Protein AF-A0A1C5NW18-F1 (afdb_monomer)

Solvent-accessible surface area (backbone atoms only — not comparable to full-atom values): 8536 Å² total; per-residue (Å²): 98,48,36,38,24,69,46,70,83,86,46,56,81,76,20,39,48,72,57,39,60,64,49,30,71,74,71,61,50,46,78,71,57,46,76,68,44,51,50,47,34,39,75,59,61,52,27,44,84,74,37,51,91,77,23,33,28,37,37,90,92,45,75,49,48,66,83,72,54,52,63,29,48,37,40,44,44,44,51,54,50,45,70,78,38,39,88,82,46,74,58,56,44,31,38,49,46,62,81,37,52,55,70,32,48,40,52,43,50,52,47,34,53,74,67,66,53,89,49,36,38,23,35,71,68,73,81,65,48,56,74,39,79,73,48,57,35,31,40,69,88,75,44,78,44,50,46,54,78,71,70,125

Secondary structure (DSSP, 8-state):
-EEEES-GGGS-TTTEE--HHHHHHHH--GGG--HHHHHHHHHHH-PEEEETTTTEEEETTEEEEGGGS-HHHHHHHHHHHHHHTTTT-TT--EEE-TT--HHHHHHHHHHHHHHT---EEE----TTGGGSPP--EEETTTEEESSGGG--

Mean predicted aligned error: 3.14 Å

Structure (mmCIF, N/CA/C/O backbone):
data_AF-A0A1C5NW18-F1
#
_entry.id   AF-A0A1C5NW18-F1
#
loop_
_atom_site.group_PDB
_atom_site.id
_atom_site.type_symbol
_atom_site.label_atom_id
_atom_site.label_alt_id
_atom_site.label_comp_id
_atom_site.label_asym_id
_atom_site.label_entity_id
_atom_site.label_seq_id
_atom_site.pdbx_PDB_ins_code
_atom_site.Cartn_x
_atom_site.Cartn_y
_atom_site.Cartn_z
_atom_site.occupancy
_atom_site.B_iso_or_equiv
_atom_site.auth_seq_id
_atom_site.auth_comp_id
_atom_site.auth_asym_id
_atom_site.auth_atom_id
_atom_site.pdbx_PDB_model_num
ATOM 1 N N . MET A 1 1 ? 3.137 -4.332 14.829 1.00 91.25 1 MET A N 1
ATOM 2 C CA . MET A 1 1 ? 1.701 -4.442 15.159 1.00 91.25 1 MET A CA 1
ATOM 3 C C . MET A 1 1 ? 0.943 -3.585 14.175 1.00 91.25 1 MET A C 1
ATOM 5 O O . MET A 1 1 ? 1.163 -2.379 14.134 1.00 91.25 1 MET A O 1
ATOM 9 N N . VAL A 1 2 ? 0.064 -4.206 13.403 1.00 95.62 2 VAL A N 1
ATOM 10 C CA . VAL A 1 2 ? -0.751 -3.533 12.392 1.00 95.62 2 VAL A CA 1
ATOM 11 C C . VAL A 1 2 ? -2.017 -2.982 13.053 1.00 95.62 2 VAL A C 1
ATOM 13 O O . VAL A 1 2 ? -2.683 -3.691 13.805 1.00 95.62 2 VAL A O 1
ATOM 16 N N . ARG A 1 3 ? -2.361 -1.716 12.796 1.00 97.19 3 ARG A N 1
ATOM 17 C CA . ARG A 1 3 ? -3.603 -1.098 13.291 1.00 97.19 3 ARG A CA 1
ATOM 18 C C . ARG A 1 3 ? -4.645 -1.128 12.183 1.00 97.19 3 ARG A C 1
ATOM 20 O O . ARG A 1 3 ? -4.449 -0.475 11.160 1.00 97.19 3 ARG A O 1
ATOM 27 N N . LEU A 1 4 ? -5.722 -1.880 12.384 1.00 96.12 4 LEU A N 1
ATOM 28 C CA . LEU A 1 4 ? -6.811 -2.005 11.419 1.00 96.12 4 LEU A CA 1
ATOM 29 C C . LEU A 1 4 ? -8.043 -1.256 11.901 1.00 96.12 4 LEU A C 1
ATOM 31 O O . LEU A 1 4 ? -8.383 -1.276 13.083 1.00 96.12 4 LEU A O 1
ATOM 35 N N . TYR A 1 5 ? -8.725 -0.621 10.962 1.00 96.56 5 TYR A N 1
ATOM 36 C CA . TYR A 1 5 ? -9.937 0.135 11.210 1.00 96.56 5 TYR A CA 1
ATOM 37 C C . TYR A 1 5 ? -11.015 -0.315 10.244 1.00 96.56 5 TYR A C 1
ATOM 39 O O . TYR A 1 5 ? -10.861 -0.224 9.033 1.00 96.56 5 TYR A O 1
ATOM 47 N N . THR A 1 6 ? -12.135 -0.746 10.800 1.00 94.81 6 THR A N 1
ATOM 48 C CA . THR A 1 6 ? -13.277 -1.281 10.037 1.00 94.81 6 THR A CA 1
ATOM 49 C C . THR A 1 6 ? -14.072 -0.210 9.277 1.00 94.81 6 THR A C 1
ATOM 51 O O . THR A 1 6 ? -15.019 -0.515 8.560 1.00 94.81 6 THR A O 1
ATOM 54 N N . SER A 1 7 ? -13.736 1.073 9.459 1.00 95.62 7 SER A N 1
ATOM 55 C CA . SER A 1 7 ? -14.383 2.184 8.762 1.00 95.62 7 SER A CA 1
ATOM 56 C C . SER A 1 7 ? -13.489 3.421 8.698 1.00 95.62 7 SER A C 1
ATOM 58 O O . SER A 1 7 ? -12.759 3.726 9.642 1.00 95.62 7 SER A O 1
ATOM 60 N N . GLY A 1 8 ? -13.619 4.217 7.636 1.00 95.12 8 GLY A N 1
ATOM 61 C CA . GLY A 1 8 ? -12.988 5.536 7.543 1.00 95.12 8 GLY A CA 1
ATOM 62 C C . GLY A 1 8 ? -13.460 6.527 8.616 1.00 95.12 8 GLY A C 1
ATOM 63 O O . GLY A 1 8 ? -12.750 7.477 8.929 1.00 95.12 8 GLY A O 1
ATOM 64 N N . LYS A 1 9 ? -14.616 6.279 9.253 1.00 95.75 9 LYS A N 1
ATOM 65 C CA . LYS A 1 9 ? -15.233 7.156 10.272 1.00 95.75 9 LYS A CA 1
ATOM 66 C C . LYS A 1 9 ? -14.394 7.372 11.535 1.00 95.75 9 LYS A C 1
ATOM 68 O O . LYS A 1 9 ? -14.699 8.275 12.311 1.00 95.75 9 LYS A O 1
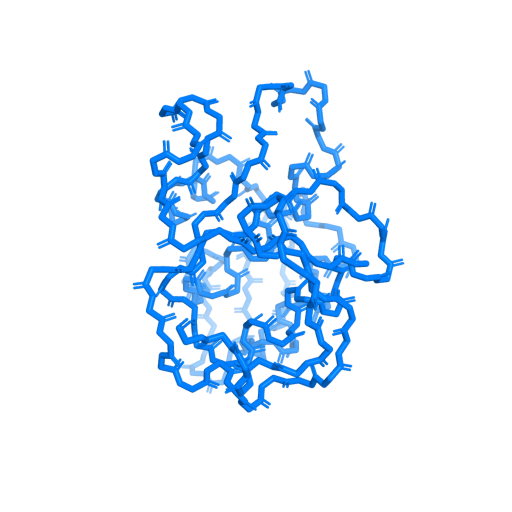ATOM 73 N N . TYR A 1 10 ? -13.371 6.550 11.760 1.00 97.12 10 TYR A N 1
ATOM 74 C CA . TYR A 1 10 ? -12.420 6.736 12.859 1.00 97.12 10 TYR A CA 1
ATOM 75 C C . TYR A 1 10 ? -11.466 7.920 12.631 1.00 97.12 10 TYR A C 1
ATOM 77 O O . TYR A 1 10 ? -10.798 8.353 13.570 1.00 97.12 10 TYR A O 1
ATOM 85 N N . PHE A 1 11 ? -11.430 8.466 11.414 1.00 97.50 11 PHE A N 1
ATOM 86 C CA . PHE A 1 11 ? -10.549 9.552 11.006 1.00 97.50 11 PHE A CA 1
ATOM 87 C C . PHE A 1 11 ? -11.356 10.719 10.444 1.00 97.50 11 PHE A C 1
ATOM 89 O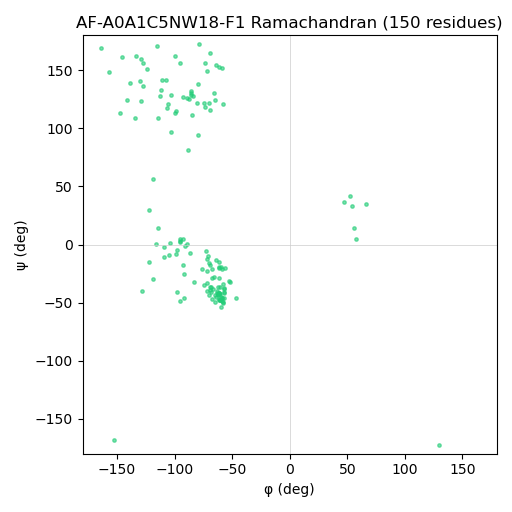 O . PHE A 1 11 ? -12.431 10.542 9.871 1.00 97.50 11 PHE A O 1
ATOM 96 N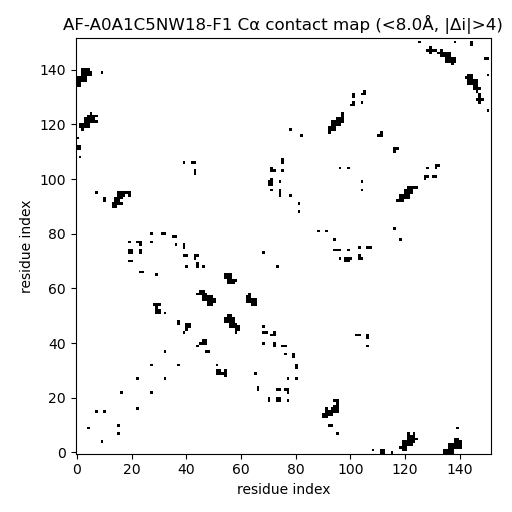 N . LYS A 1 12 ? -10.831 11.937 10.591 1.00 97.12 12 LYS A N 1
ATOM 97 C CA . LYS A 1 12 ? -11.328 13.083 9.818 1.00 97.12 12 LYS A CA 1
ATOM 98 C C . LYS A 1 12 ? -10.860 12.966 8.371 1.00 97.12 12 LYS A C 1
ATOM 100 O O . LYS A 1 12 ? -9.794 12.414 8.122 1.00 97.12 12 LYS A O 1
ATOM 105 N N . ASP A 1 13 ? -11.572 13.592 7.4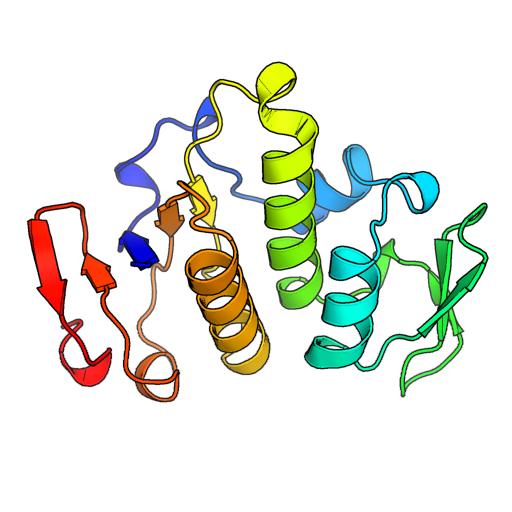39 1.00 92.19 13 ASP A N 1
ATOM 106 C CA . ASP A 1 13 ? -11.242 13.561 6.003 1.00 92.19 13 ASP A CA 1
ATOM 107 C C . ASP A 1 13 ? -9.790 13.970 5.688 1.00 92.19 13 ASP A C 1
ATOM 109 O O . ASP A 1 13 ? -9.191 13.471 4.744 1.00 92.19 13 ASP A O 1
ATOM 113 N N . ASN A 1 14 ? -9.193 14.864 6.483 1.00 93.75 14 ASN A N 1
ATOM 114 C CA . ASN A 1 14 ? -7.805 15.315 6.316 1.00 93.75 14 ASN A CA 1
ATOM 115 C C . ASN A 1 14 ? -6.759 14.464 7.067 1.00 93.75 14 ASN A C 1
ATOM 117 O O . ASN A 1 14 ? -5.569 14.792 7.052 1.00 93.75 14 ASN A O 1
ATOM 121 N N . GLU A 1 15 ? -7.203 13.422 7.767 1.00 97.38 15 GLU A N 1
ATOM 122 C CA . GLU A 1 15 ? -6.372 12.465 8.500 1.00 97.38 15 GLU A CA 1
ATOM 123 C C . GLU A 1 15 ? -6.255 11.120 7.768 1.00 97.38 15 GLU A C 1
ATOM 125 O O . GLU A 1 15 ? -5.429 10.293 8.154 1.00 97.38 15 GLU A O 1
ATOM 130 N N . ILE A 1 16 ? -7.032 10.903 6.704 1.00 98.06 16 ILE A N 1
ATOM 131 C CA . ILE A 1 16 ? -7.057 9.657 5.938 1.00 98.06 16 ILE A CA 1
ATOM 132 C C . ILE A 1 16 ? -6.853 9.908 4.443 1.00 98.06 16 ILE A C 1
ATOM 134 O O . ILE A 1 16 ? -7.459 10.800 3.855 1.00 98.06 16 ILE A O 1
ATOM 138 N N . ILE A 1 17 ? -6.020 9.085 3.807 1.00 98.12 17 ILE A N 1
ATOM 139 C CA . IL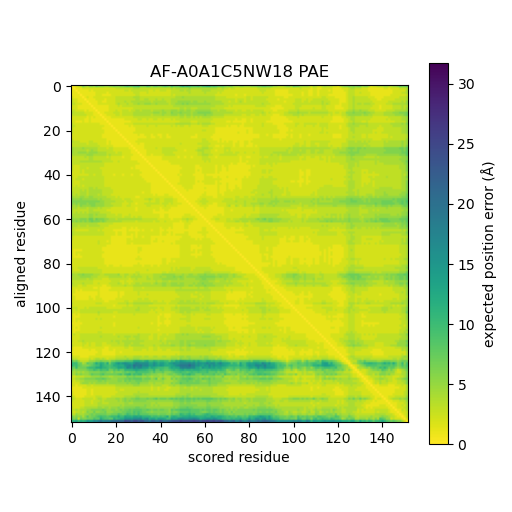E A 1 17 ? -5.965 9.004 2.345 1.00 98.12 17 ILE A CA 1
ATOM 140 C C . ILE A 1 17 ? -7.048 8.034 1.869 1.00 98.12 17 ILE A C 1
ATOM 142 O O . ILE A 1 17 ? -6.963 6.839 2.139 1.00 98.12 17 ILE A O 1
ATOM 146 N N . ILE A 1 18 ? -8.079 8.560 1.202 1.00 96.06 18 ILE A N 1
ATOM 147 C CA . ILE A 1 18 ? -9.231 7.776 0.722 1.00 96.06 18 ILE A CA 1
ATOM 148 C C . ILE A 1 18 ? -9.008 7.291 -0.714 1.00 96.06 18 ILE A C 1
ATOM 150 O O . ILE A 1 18 ? -9.231 6.123 -1.002 1.00 96.06 18 ILE A O 1
ATOM 154 N N . ASP A 1 19 ? -8.551 8.180 -1.597 1.00 96.88 19 ASP A N 1
ATOM 155 C CA . ASP A 1 19 ? -8.298 7.886 -3.011 1.00 96.88 19 ASP A CA 1
ATOM 156 C C . ASP A 1 19 ? -6.789 7.728 -3.243 1.00 96.88 19 ASP A C 1
ATOM 158 O O . ASP A 1 19 ? -6.044 8.709 -3.370 1.00 96.88 19 ASP A O 1
ATOM 162 N N . ASN A 1 20 ? -6.330 6.474 -3.245 1.00 97.94 20 ASN A N 1
ATOM 163 C CA . ASN A 1 20 ? -4.911 6.148 -3.374 1.00 97.94 20 ASN A CA 1
ATOM 164 C C . ASN A 1 20 ? -4.350 6.464 -4.751 1.00 97.94 20 ASN A C 1
ATOM 166 O O . ASN A 1 20 ? -3.205 6.911 -4.843 1.00 97.94 20 ASN A O 1
ATOM 170 N N . ASP A 1 21 ? -5.139 6.252 -5.800 1.00 98.06 21 ASP A N 1
ATOM 171 C CA . ASP A 1 21 ? -4.712 6.499 -7.170 1.00 98.06 21 ASP A CA 1
ATOM 172 C C . ASP A 1 21 ? -4.518 7.996 -7.399 1.00 98.06 21 ASP A C 1
ATOM 174 O O . ASP A 1 21 ? -3.474 8.423 -7.900 1.00 98.06 21 ASP A O 1
ATOM 178 N N . SER A 1 22 ? -5.483 8.811 -6.969 1.00 98.12 22 SER A N 1
ATOM 179 C CA . SER A 1 22 ? -5.380 10.265 -7.043 1.00 98.12 22 SER A CA 1
ATOM 180 C C . SER A 1 22 ? -4.240 10.795 -6.178 1.00 98.12 22 SER A C 1
ATOM 182 O O . SER A 1 22 ? -3.448 11.618 -6.647 1.00 98.12 22 SER A O 1
ATOM 184 N N . PHE A 1 23 ? -4.088 10.314 -4.939 1.00 98.00 23 PHE A N 1
ATOM 185 C CA . PHE A 1 23 ? -2.972 10.740 -4.094 1.00 98.00 23 PHE A CA 1
ATOM 186 C C . PHE A 1 23 ? -1.623 10.388 -4.733 1.00 98.00 23 PHE A C 1
ATOM 188 O O . PHE A 1 23 ? -0.762 11.264 -4.841 1.00 98.00 23 PHE A O 1
ATOM 195 N N . PHE A 1 24 ? -1.457 9.151 -5.208 1.00 98.50 24 PHE A N 1
ATOM 196 C CA . PHE A 1 24 ? -0.219 8.687 -5.828 1.00 98.50 24 PHE A CA 1
ATOM 197 C C . PHE A 1 24 ? 0.130 9.529 -7.056 1.00 98.50 24 PHE A C 1
ATOM 199 O O . PHE A 1 24 ? 1.204 10.125 -7.115 1.00 98.50 24 PHE A O 1
ATOM 206 N N . ASN A 1 25 ? -0.807 9.652 -7.999 1.00 98.00 25 ASN A N 1
ATOM 207 C CA . ASN A 1 25 ? -0.580 10.342 -9.268 1.00 98.00 25 ASN A CA 1
ATOM 208 C C . ASN A 1 25 ? -0.231 11.829 -9.093 1.00 98.00 25 ASN A C 1
ATOM 210 O O . ASN A 1 25 ? 0.481 12.389 -9.926 1.00 98.00 25 ASN A O 1
ATOM 214 N N . ASN A 1 26 ? -0.712 12.466 -8.021 1.00 97.50 26 ASN A N 1
ATOM 215 C CA . ASN A 1 26 ? -0.471 13.884 -7.757 1.00 97.50 26 ASN A CA 1
ATOM 216 C C . ASN A 1 26 ? 0.763 14.162 -6.882 1.00 97.50 26 ASN A C 1
ATOM 218 O O . ASN A 1 26 ? 1.317 15.258 -6.962 1.00 97.50 26 ASN A O 1
ATOM 222 N N . ASN A 1 27 ? 1.186 13.216 -6.036 1.00 96.81 27 ASN A N 1
ATOM 223 C CA . ASN A 1 27 ? 2.209 13.470 -5.011 1.00 96.81 27 ASN A CA 1
ATOM 224 C C . ASN A 1 27 ? 3.471 12.616 -5.172 1.00 96.81 27 ASN A C 1
ATOM 226 O O . ASN A 1 27 ? 4.557 13.060 -4.797 1.00 96.81 27 ASN A O 1
ATOM 230 N N . VAL A 1 28 ? 3.357 11.409 -5.731 1.00 96.62 28 VAL A N 1
ATOM 231 C CA . VAL A 1 28 ? 4.469 10.462 -5.825 1.00 96.62 28 VAL A CA 1
ATOM 232 C C . VAL A 1 28 ? 5.082 10.523 -7.218 1.00 96.62 28 VAL A C 1
ATOM 234 O O . VAL A 1 28 ? 4.482 10.148 -8.223 1.00 96.62 28 VAL A O 1
ATOM 237 N N . SER A 1 29 ? 6.325 10.994 -7.283 1.00 95.44 29 SER A N 1
ATOM 238 C CA . SER A 1 29 ? 7.102 11.015 -8.522 1.00 95.44 29 SER A CA 1
ATOM 239 C C . SER A 1 29 ? 8.001 9.784 -8.630 1.00 95.44 29 SER A C 1
ATOM 241 O O . SER A 1 29 ? 8.446 9.227 -7.628 1.00 95.44 29 SER A O 1
ATOM 243 N N . ALA A 1 30 ? 8.381 9.406 -9.848 1.00 95.31 30 ALA A N 1
ATOM 244 C CA . ALA A 1 30 ? 9.355 8.332 -10.042 1.00 95.31 30 ALA A CA 1
ATOM 245 C C . ALA A 1 30 ? 10.699 8.618 -9.341 1.00 95.31 30 ALA A C 1
ATOM 247 O O . ALA A 1 30 ? 11.320 7.721 -8.775 1.00 95.31 30 ALA A O 1
ATOM 248 N N . LYS A 1 31 ? 11.108 9.891 -9.289 1.00 95.44 31 LYS A N 1
ATOM 249 C CA . LYS A 1 31 ? 12.335 10.339 -8.612 1.00 95.44 31 LYS A CA 1
ATOM 250 C C . LYS A 1 31 ? 12.295 10.185 -7.092 1.00 95.44 31 LYS A C 1
ATOM 252 O O . LYS A 1 31 ? 13.354 10.159 -6.479 1.00 95.44 31 LYS A O 1
ATOM 257 N N . SER A 1 32 ? 11.106 10.103 -6.496 1.00 94.19 32 SER A N 1
ATOM 258 C CA . SER A 1 32 ? 10.936 9.863 -5.059 1.00 94.19 32 SER A CA 1
ATOM 259 C C . SER A 1 32 ? 10.827 8.380 -4.701 1.00 94.19 32 SER A C 1
ATOM 261 O O . SER A 1 32 ? 10.713 8.070 -3.524 1.00 94.19 32 SER A O 1
ATOM 263 N N . LEU A 1 33 ? 10.860 7.460 -5.674 1.00 96.50 33 LEU A N 1
ATOM 264 C CA . LEU A 1 33 ? 10.831 6.024 -5.385 1.00 96.50 33 LEU A CA 1
ATOM 265 C C . LEU A 1 33 ? 12.141 5.586 -4.715 1.00 96.50 33 LEU A C 1
ATOM 267 O O . LEU A 1 33 ? 13.213 5.642 -5.321 1.00 96.50 33 LEU A O 1
ATOM 271 N N . SER A 1 34 ? 12.037 5.139 -3.467 1.00 96.12 34 SER A N 1
ATOM 272 C CA . SER A 1 34 ? 13.132 4.538 -2.704 1.00 96.12 34 SER A CA 1
ATOM 273 C C . SER A 1 34 ? 13.375 3.072 -3.091 1.00 96.12 34 SER A C 1
ATOM 275 O O . SER A 1 34 ? 12.590 2.465 -3.821 1.00 96.12 34 SER A O 1
ATOM 277 N N . GLU A 1 35 ? 14.444 2.459 -2.576 1.00 95.81 35 GLU A N 1
ATOM 278 C CA . GLU A 1 35 ? 14.715 1.024 -2.786 1.00 95.81 35 GLU A CA 1
ATOM 279 C C . GLU A 1 35 ? 13.548 0.141 -2.311 1.00 95.81 35 GLU A C 1
ATOM 281 O O . GLU A 1 35 ? 13.175 -0.815 -2.990 1.00 95.81 35 GLU A O 1
ATOM 286 N N . ASN A 1 36 ? 12.910 0.509 -1.193 1.00 95.31 36 ASN A N 1
ATOM 287 C CA . ASN A 1 36 ? 11.707 -0.165 -0.701 1.00 95.31 36 ASN A CA 1
ATOM 288 C C . ASN A 1 36 ? 10.539 -0.030 -1.682 1.00 95.31 36 ASN A C 1
ATOM 290 O O . ASN A 1 36 ? 9.816 -0.996 -1.908 1.00 95.31 36 ASN A O 1
ATOM 294 N N . SER A 1 37 ? 10.384 1.149 -2.291 1.00 97.50 37 SER A N 1
ATOM 295 C CA . SER A 1 37 ? 9.347 1.395 -3.297 1.00 97.50 37 SER A CA 1
ATOM 296 C C . SER A 1 37 ? 9.527 0.476 -4.506 1.00 97.50 37 SER A C 1
ATOM 298 O O . SER A 1 37 ? 8.585 -0.180 -4.939 1.00 97.50 37 SER A O 1
ATOM 300 N N . ILE A 1 38 ? 10.759 0.375 -5.015 1.00 97.69 38 ILE A N 1
ATOM 301 C CA . ILE A 1 38 ? 11.090 -0.480 -6.163 1.00 97.69 38 ILE A CA 1
ATOM 302 C C . ILE A 1 38 ? 10.840 -1.955 -5.833 1.00 97.69 38 ILE A C 1
ATOM 304 O O . ILE A 1 38 ? 10.282 -2.682 -6.650 1.00 97.69 38 ILE A O 1
ATOM 308 N N . LYS A 1 39 ? 11.203 -2.391 -4.624 1.00 97.00 39 LYS A N 1
ATOM 309 C CA . LYS A 1 39 ? 10.965 -3.764 -4.177 1.00 97.00 39 LYS A CA 1
ATOM 310 C C . LYS A 1 39 ? 9.473 -4.107 -4.113 1.00 97.00 39 LYS A C 1
ATOM 312 O O . LYS A 1 39 ? 9.077 -5.166 -4.582 1.00 97.00 39 LYS A O 1
ATOM 317 N N . VAL A 1 40 ? 8.645 -3.201 -3.592 1.00 97.50 40 VAL A N 1
ATOM 318 C CA . VAL A 1 40 ? 7.185 -3.386 -3.550 1.00 97.50 40 VAL A CA 1
ATOM 319 C C . VAL A 1 40 ? 6.595 -3.502 -4.954 1.00 97.50 40 VAL A C 1
ATOM 321 O O . VAL A 1 40 ? 5.759 -4.371 -5.189 1.00 97.50 40 VAL A O 1
ATOM 324 N N . MET A 1 41 ? 7.053 -2.676 -5.899 1.00 98.19 41 MET A N 1
ATOM 325 C CA . MET A 1 41 ? 6.618 -2.765 -7.298 1.00 98.19 41 MET A CA 1
ATOM 326 C C . MET A 1 41 ? 6.893 -4.155 -7.897 1.00 98.19 41 MET A C 1
ATOM 328 O O . MET A 1 41 ? 6.043 -4.707 -8.595 1.00 98.19 41 MET A O 1
ATOM 332 N N . GLU A 1 42 ? 8.052 -4.743 -7.595 1.00 97.62 42 GLU A N 1
ATOM 333 C CA . GLU A 1 42 ? 8.423 -6.087 -8.051 1.00 97.62 42 GLU A CA 1
ATOM 334 C C . GLU A 1 42 ? 7.619 -7.197 -7.343 1.00 97.62 42 GLU A C 1
ATOM 336 O O . GLU A 1 42 ? 7.191 -8.161 -7.980 1.00 97.62 42 GLU A O 1
ATOM 341 N N . GLU A 1 43 ? 7.380 -7.068 -6.036 1.00 96.94 43 GLU A N 1
ATOM 342 C CA . GLU A 1 43 ? 6.684 -8.083 -5.232 1.00 96.94 43 GLU A CA 1
ATOM 343 C C . GLU A 1 43 ? 5.168 -8.121 -5.483 1.00 96.94 43 GLU A C 1
ATOM 345 O O . GLU A 1 43 ? 4.576 -9.200 -5.443 1.00 96.94 43 GLU A O 1
ATOM 350 N N . VAL A 1 44 ? 4.538 -6.971 -5.745 1.00 97.12 44 VAL A N 1
ATOM 351 C CA . VAL A 1 44 ? 3.073 -6.862 -5.877 1.00 97.12 44 VAL A CA 1
ATOM 352 C C . VAL A 1 44 ? 2.619 -6.948 -7.330 1.00 97.12 44 VAL A C 1
ATOM 354 O O . VAL A 1 44 ? 1.722 -7.731 -7.637 1.00 97.12 44 VAL A O 1
ATOM 357 N N . ASP A 1 45 ? 3.258 -6.179 -8.214 1.00 97.88 45 ASP A N 1
ATOM 358 C CA . ASP A 1 45 ? 2.849 -6.039 -9.617 1.00 97.88 45 ASP A CA 1
ATOM 359 C C . ASP A 1 45 ? 3.821 -6.717 -10.595 1.00 97.88 45 ASP A C 1
ATOM 361 O O . ASP A 1 45 ? 3.603 -6.687 -11.809 1.00 97.88 45 ASP A O 1
ATOM 365 N N . HIS A 1 46 ? 4.915 -7.310 -10.097 1.00 98.00 46 HIS A N 1
ATOM 366 C CA . HIS A 1 46 ? 6.017 -7.811 -10.928 1.00 98.00 46 HIS A CA 1
ATOM 367 C C . HIS A 1 46 ? 6.566 -6.737 -11.875 1.00 98.00 46 HIS A C 1
ATOM 369 O O . HIS A 1 46 ? 6.987 -7.020 -13.000 1.00 98.00 46 HIS A O 1
ATOM 375 N N . ALA A 1 47 ? 6.537 -5.486 -11.411 1.00 98.31 47 ALA A N 1
ATOM 376 C CA . ALA A 1 47 ? 6.954 -4.327 -12.168 1.00 98.31 47 ALA A CA 1
ATOM 377 C C . ALA A 1 47 ? 8.427 -3.998 -11.904 1.00 98.31 47 ALA A C 1
ATOM 379 O O . ALA A 1 47 ? 8.848 -3.793 -10.766 1.00 98.31 47 ALA A O 1
ATOM 380 N N . LYS A 1 48 ? 9.212 -3.877 -12.974 1.00 98.31 48 LYS A N 1
ATOM 381 C CA . LYS A 1 48 ? 10.619 -3.478 -12.931 1.00 98.31 48 LYS A CA 1
ATOM 382 C C . LYS A 1 48 ? 10.780 -2.028 -13.368 1.00 98.31 48 LYS A C 1
ATOM 384 O O . LYS A 1 48 ? 10.351 -1.653 -14.458 1.00 98.31 48 LYS A O 1
ATOM 389 N N . LEU A 1 49 ? 11.464 -1.220 -12.561 1.00 98.06 49 LEU A N 1
ATOM 390 C CA . LEU A 1 49 ? 11.820 0.147 -12.939 1.00 98.06 49 LEU A CA 1
ATOM 391 C C . LEU A 1 49 ? 12.888 0.142 -14.044 1.00 98.06 49 LEU A C 1
ATOM 393 O O . LEU A 1 49 ? 13.978 -0.400 -13.862 1.00 98.06 49 LEU A O 1
ATOM 397 N N . LEU A 1 50 ? 12.574 0.755 -15.187 1.00 97.88 50 LEU A N 1
ATOM 398 C CA . LEU A 1 50 ? 13.488 0.888 -16.325 1.00 97.88 50 LEU A CA 1
ATOM 399 C C . LEU A 1 50 ? 14.180 2.252 -16.350 1.00 97.88 50 LEU A C 1
ATOM 401 O O . LEU A 1 50 ? 15.367 2.332 -16.653 1.00 97.88 50 LEU A O 1
ATOM 405 N N . ASP A 1 51 ? 13.439 3.322 -16.053 1.00 97.19 51 ASP A N 1
ATOM 406 C CA . ASP A 1 51 ? 13.980 4.681 -16.000 1.00 97.19 51 ASP A CA 1
ATOM 407 C C . ASP A 1 51 ? 13.255 5.516 -14.940 1.00 97.19 51 ASP A C 1
ATOM 409 O O . ASP A 1 51 ? 12.075 5.856 -15.073 1.00 97.19 51 ASP A O 1
ATOM 413 N N . GLN A 1 52 ? 13.992 5.878 -13.892 1.00 96.00 52 GLN A N 1
ATOM 414 C CA . GLN A 1 52 ? 13.487 6.655 -12.766 1.00 96.00 52 GLN A CA 1
ATOM 415 C C . GLN A 1 52 ? 13.223 8.130 -13.104 1.00 96.00 52 GLN A C 1
ATOM 417 O O . GLN A 1 52 ? 12.428 8.787 -12.435 1.00 96.00 52 GLN A O 1
ATOM 422 N N . ASN A 1 53 ? 13.855 8.680 -14.143 1.00 94.69 53 ASN A N 1
ATOM 423 C CA . ASN A 1 53 ? 13.671 10.088 -14.496 1.00 94.69 53 ASN A CA 1
ATOM 424 C C . ASN A 1 53 ? 12.299 10.353 -15.106 1.00 94.69 53 ASN A C 1
ATOM 426 O O . ASN A 1 53 ? 11.750 11.438 -14.916 1.00 94.69 53 ASN A O 1
ATOM 430 N N . ILE A 1 54 ? 11.777 9.367 -15.836 1.00 94.31 54 ILE A N 1
ATOM 431 C CA . ILE A 1 54 ? 10.509 9.452 -16.568 1.00 94.31 54 ILE A CA 1
ATOM 432 C C . ILE A 1 54 ? 9.450 8.474 -16.044 1.00 94.31 54 ILE A C 1
ATOM 434 O O . ILE A 1 54 ? 8.349 8.438 -16.579 1.00 94.31 54 ILE A O 1
ATOM 438 N N . GLY A 1 55 ? 9.767 7.680 -15.016 1.00 96.62 55 GLY A N 1
ATOM 439 C CA . GLY A 1 55 ? 8.833 6.726 -14.414 1.00 96.62 55 GLY A CA 1
ATOM 440 C C . GLY A 1 55 ? 8.443 5.581 -15.336 1.00 96.62 55 GLY A C 1
ATOM 441 O O . GLY A 1 55 ? 7.302 5.135 -15.294 1.00 96.62 55 GLY A O 1
ATOM 442 N N . LYS A 1 56 ? 9.370 5.124 -16.181 1.00 98.38 56 LYS A N 1
ATOM 443 C CA . LYS A 1 56 ? 9.121 4.028 -17.117 1.00 98.38 56 LYS A CA 1
ATOM 444 C C . LYS A 1 56 ? 9.372 2.688 -16.438 1.00 98.38 56 LYS A C 1
ATOM 446 O O . LYS A 1 56 ? 10.437 2.493 -15.848 1.00 98.38 56 LYS A O 1
ATOM 451 N N . ILE A 1 57 ? 8.419 1.773 -16.566 1.00 98.56 57 ILE A N 1
ATOM 452 C CA . ILE A 1 57 ? 8.452 0.438 -15.964 1.00 98.56 57 ILE A CA 1
ATOM 453 C C . ILE A 1 57 ? 8.160 -0.647 -17.002 1.00 98.56 57 ILE A C 1
ATOM 455 O O . ILE A 1 57 ? 7.576 -0.387 -18.054 1.00 98.56 57 ILE A O 1
ATOM 459 N N . GLU A 1 58 ? 8.565 -1.870 -16.694 1.00 98.62 58 GLU A N 1
ATOM 460 C CA . GLU A 1 58 ? 8.171 -3.092 -17.393 1.00 98.62 58 GLU A CA 1
ATOM 461 C C . GLU A 1 58 ? 7.319 -3.939 -16.454 1.00 98.62 58 GLU A C 1
ATOM 463 O O . GLU A 1 58 ? 7.737 -4.206 -15.334 1.00 98.62 58 GLU A O 1
ATOM 468 N N . THR A 1 59 ? 6.138 -4.346 -16.906 1.00 97.94 59 THR A N 1
ATOM 469 C CA . THR A 1 59 ? 5.218 -5.243 -16.189 1.00 97.94 59 THR A CA 1
ATOM 470 C C . THR A 1 59 ? 5.072 -6.552 -16.974 1.00 97.94 59 THR A C 1
ATOM 472 O O . THR A 1 59 ? 5.458 -6.595 -18.149 1.00 97.94 59 THR A O 1
ATOM 475 N N . PRO A 1 60 ? 4.433 -7.600 -16.418 1.00 97.69 60 PRO A N 1
ATOM 476 C CA . PRO A 1 60 ? 4.120 -8.817 -17.174 1.00 97.69 60 PRO A CA 1
ATOM 477 C C . PRO A 1 60 ? 3.290 -8.581 -18.447 1.00 97.69 60 PRO A C 1
ATOM 479 O O . PRO A 1 60 ? 3.292 -9.421 -19.345 1.00 97.69 60 PRO A O 1
ATOM 482 N N . TYR A 1 61 ? 2.591 -7.445 -18.537 1.00 96.19 61 TYR A N 1
ATOM 483 C CA . TYR A 1 61 ? 1.728 -7.084 -19.665 1.00 96.19 61 TYR A CA 1
ATOM 484 C C . TYR A 1 61 ? 2.403 -6.152 -20.682 1.00 96.19 61 TYR A C 1
ATOM 486 O O . TYR A 1 61 ? 1.823 -5.863 -21.728 1.00 96.19 61 TYR A O 1
ATOM 494 N N . GLY A 1 62 ? 3.626 -5.690 -20.401 1.00 97.69 62 GLY A N 1
ATOM 495 C CA . GLY A 1 62 ? 4.395 -4.810 -21.275 1.00 97.69 62 GLY A CA 1
ATOM 496 C C . GLY A 1 62 ? 4.954 -3.572 -20.575 1.00 97.69 62 GLY A C 1
ATOM 497 O O . GLY A 1 62 ? 4.902 -3.422 -19.352 1.00 97.69 62 GLY A O 1
ATOM 498 N N . ILE A 1 63 ? 5.527 -2.684 -21.386 1.00 98.38 63 ILE A N 1
A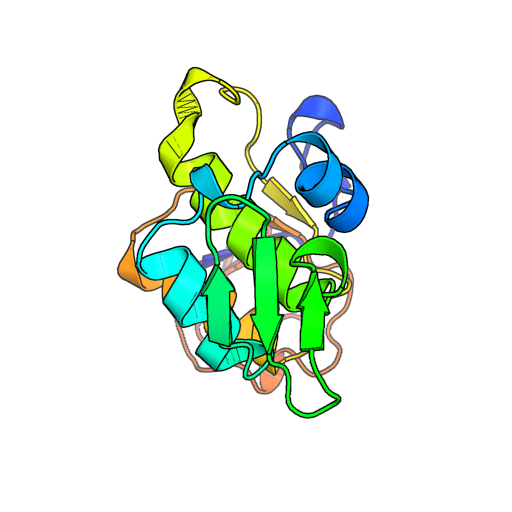TOM 499 C CA . ILE A 1 63 ? 6.197 -1.459 -20.942 1.00 98.38 63 ILE A CA 1
ATOM 500 C C . ILE A 1 63 ? 5.178 -0.329 -20.781 1.00 98.38 63 ILE A C 1
ATOM 502 O O . ILE A 1 63 ? 4.458 -0.020 -21.729 1.00 98.38 63 ILE A O 1
ATOM 506 N N . THR A 1 64 ? 5.184 0.331 -19.623 1.00 98.25 64 THR A N 1
ATOM 507 C CA . THR A 1 64 ? 4.230 1.400 -19.285 1.00 98.25 64 THR A CA 1
ATOM 508 C C . THR A 1 64 ? 4.815 2.401 -18.271 1.00 98.25 64 THR A C 1
ATOM 510 O O . THR A 1 64 ? 6.036 2.421 -18.071 1.00 98.25 64 THR A O 1
ATOM 513 N N . GLY A 1 65 ? 3.995 3.282 -17.684 1.00 98.19 65 GLY A N 1
ATOM 514 C CA . GLY A 1 65 ? 4.405 4.231 -16.642 1.00 98.19 65 GLY A CA 1
ATOM 515 C C . GLY A 1 65 ? 4.055 3.774 -15.221 1.00 98.19 65 GLY A C 1
ATOM 516 O O . GLY A 1 65 ? 3.180 2.938 -15.022 1.00 98.19 65 GLY A O 1
ATOM 517 N N . ILE A 1 66 ? 4.690 4.363 -14.201 1.00 98.25 66 ILE A N 1
ATOM 518 C CA . ILE A 1 66 ? 4.344 4.090 -12.788 1.00 98.25 66 ILE A CA 1
ATOM 519 C C . ILE A 1 66 ? 2.885 4.443 -12.441 1.00 98.25 66 ILE A C 1
ATOM 521 O O . ILE A 1 66 ? 2.356 3.947 -11.452 1.00 98.25 66 ILE A O 1
ATOM 525 N N . GLN A 1 67 ? 2.220 5.283 -13.243 1.00 97.81 67 GLN A N 1
ATOM 526 C CA . GLN A 1 67 ? 0.798 5.600 -13.072 1.00 97.81 67 GLN A CA 1
ATOM 527 C C . GLN A 1 67 ? -0.120 4.413 -13.398 1.00 97.81 67 GLN A C 1
ATOM 529 O O . GLN A 1 67 ? -1.269 4.409 -12.962 1.00 97.81 67 GLN A O 1
ATOM 534 N N . ASP A 1 68 ? 0.378 3.401 -14.110 1.00 97.75 68 ASP A N 1
ATOM 535 C CA . ASP A 1 68 ? -0.388 2.211 -14.497 1.00 97.75 68 ASP A CA 1
ATOM 536 C C . ASP A 1 68 ? -0.192 1.032 -13.529 1.00 97.75 68 ASP A C 1
ATOM 538 O O . ASP A 1 68 ? -0.706 -0.057 -13.773 1.00 97.75 68 ASP A O 1
ATOM 542 N N . LEU A 1 69 ? 0.539 1.238 -12.425 1.00 98.25 69 LEU A N 1
ATOM 543 C CA . LEU A 1 69 ? 0.585 0.283 -11.314 1.00 98.25 69 LEU A CA 1
ATOM 544 C C . LEU A 1 69 ? -0.822 0.058 -10.741 1.00 98.25 69 LEU A C 1
ATOM 546 O O . LEU A 1 69 ? -1.677 0.953 -10.778 1.00 98.25 69 LEU A O 1
ATOM 550 N N . SER A 1 70 ? -1.050 -1.123 -10.174 1.00 97.81 70 SER A N 1
ATOM 551 C CA . SER A 1 70 ? -2.306 -1.467 -9.516 1.00 97.81 70 SER A CA 1
ATOM 552 C C . SER A 1 70 ? -2.582 -0.541 -8.330 1.00 97.81 70 SER A C 1
ATOM 554 O O . SER A 1 70 ? -1.664 -0.030 -7.678 1.00 97.81 70 SER A O 1
ATOM 556 N N . THR A 1 71 ? -3.861 -0.351 -8.008 1.00 97.44 71 THR A N 1
ATOM 557 C CA . THR A 1 71 ? -4.285 0.427 -6.835 1.00 97.44 71 THR A CA 1
ATOM 558 C C . THR A 1 71 ? -3.691 -0.145 -5.544 1.00 97.44 71 THR A C 1
ATOM 560 O O . THR A 1 71 ? -3.231 0.606 -4.683 1.00 97.44 71 THR A O 1
ATOM 563 N N . GLY A 1 72 ? -3.591 -1.476 -5.436 1.00 97.62 72 GLY A N 1
ATOM 564 C CA . GLY A 1 72 ? -2.926 -2.146 -4.317 1.00 97.62 72 GLY A CA 1
ATOM 565 C C . GLY A 1 72 ? -1.446 -1.775 -4.194 1.00 97.62 72 GLY A C 1
ATOM 566 O O . GLY A 1 72 ? -0.996 -1.376 -3.120 1.00 97.62 72 GLY A O 1
ATOM 567 N N . CYS A 1 73 ? -0.694 -1.818 -5.299 1.00 98.44 73 CYS A N 1
ATOM 568 C CA . CYS A 1 73 ? 0.707 -1.398 -5.306 1.00 98.44 73 CYS A CA 1
ATOM 569 C C . CYS A 1 73 ? 0.848 0.087 -4.935 1.00 98.44 73 CYS A C 1
ATOM 571 O O . CYS A 1 73 ? 1.642 0.434 -4.058 1.00 98.44 73 CYS A O 1
ATOM 573 N N . LYS A 1 74 ? 0.048 0.974 -5.540 1.00 98.62 74 LYS A N 1
ATOM 574 C CA . LYS A 1 74 ? 0.066 2.419 -5.247 1.00 98.62 74 LYS A CA 1
ATOM 575 C C . LYS A 1 74 ? -0.260 2.733 -3.790 1.00 98.62 74 LYS A C 1
ATOM 577 O O . LYS A 1 74 ? 0.361 3.623 -3.218 1.00 98.62 74 LYS A O 1
ATOM 582 N N . THR A 1 75 ? -1.170 1.987 -3.168 1.00 98.50 75 THR A N 1
ATOM 583 C CA . THR A 1 75 ? -1.518 2.149 -1.747 1.00 98.50 75 THR A CA 1
ATOM 584 C C . THR A 1 75 ? -0.294 1.945 -0.852 1.00 98.50 75 THR A C 1
ATOM 586 O O . THR A 1 75 ? 0.001 2.773 0.008 1.00 98.50 75 THR A O 1
ATOM 589 N N . ILE A 1 76 ? 0.496 0.898 -1.102 1.00 98.38 76 ILE A N 1
ATOM 590 C CA . ILE A 1 76 ? 1.726 0.639 -0.339 1.00 98.38 76 ILE A CA 1
ATOM 591 C C . ILE A 1 76 ? 2.784 1.708 -0.632 1.00 98.38 76 ILE A C 1
ATOM 593 O O . ILE A 1 76 ? 3.454 2.188 0.284 1.00 98.38 76 ILE A O 1
ATOM 597 N N . LEU A 1 77 ? 2.919 2.129 -1.894 1.00 98.50 77 LEU A N 1
ATOM 598 C CA . LEU A 1 77 ? 3.838 3.209 -2.262 1.00 98.50 77 LEU A CA 1
ATOM 599 C C . LEU A 1 77 ? 3.467 4.537 -1.586 1.00 98.50 77 LEU A C 1
ATOM 601 O O . LEU A 1 77 ? 4.356 5.264 -1.146 1.00 98.50 77 LEU A O 1
ATOM 605 N N . ASN A 1 78 ? 2.175 4.825 -1.426 1.00 98.38 78 ASN A N 1
ATOM 606 C CA . ASN A 1 78 ? 1.698 5.971 -0.657 1.00 98.38 78 ASN A CA 1
ATOM 607 C C . ASN A 1 78 ? 2.109 5.857 0.816 1.00 98.38 78 ASN A C 1
ATOM 609 O O . ASN A 1 78 ? 2.587 6.840 1.378 1.00 98.38 78 ASN A O 1
ATOM 613 N N . CYS A 1 79 ? 2.008 4.675 1.438 1.00 97.69 79 CYS A N 1
ATOM 614 C CA . CYS A 1 79 ? 2.510 4.461 2.800 1.00 97.69 79 CYS A CA 1
ATOM 615 C C . CYS A 1 79 ? 4.011 4.745 2.915 1.00 97.69 79 CYS A C 1
ATOM 617 O O . CYS A 1 79 ? 4.429 5.486 3.805 1.00 97.69 79 CYS A O 1
ATOM 619 N N . ILE A 1 80 ? 4.819 4.199 2.003 1.00 97.31 80 ILE A N 1
ATOM 620 C CA . ILE A 1 80 ? 6.270 4.433 1.979 1.00 97.31 80 ILE A CA 1
ATOM 621 C C . ILE A 1 80 ? 6.554 5.931 1.860 1.00 97.31 80 ILE A C 1
ATOM 623 O O . ILE A 1 80 ? 7.287 6.497 2.672 1.00 97.31 80 ILE A O 1
ATOM 627 N N . PHE A 1 81 ? 5.905 6.591 0.902 1.00 97.19 81 PHE A N 1
ATOM 628 C CA . PHE A 1 81 ? 6.062 8.017 0.668 1.00 97.19 81 PHE A CA 1
ATOM 629 C C . PHE A 1 81 ? 5.670 8.854 1.893 1.00 97.19 81 PHE A C 1
ATOM 631 O O . PHE A 1 81 ? 6.420 9.747 2.2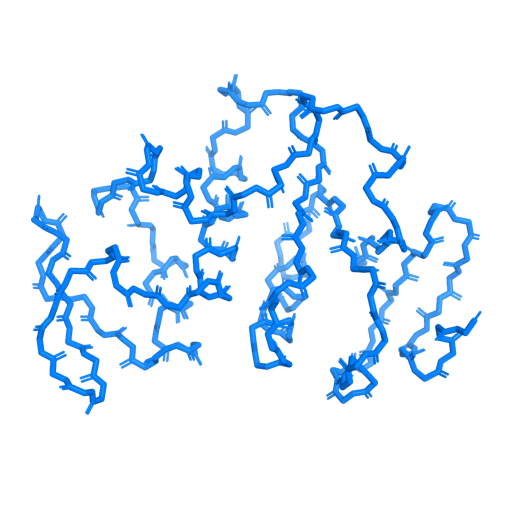87 1.00 97.19 81 PHE A O 1
ATOM 638 N N . LEU A 1 82 ? 4.540 8.553 2.539 1.00 96.12 82 LEU A N 1
ATOM 639 C CA . LEU A 1 82 ? 4.103 9.221 3.767 1.00 96.12 82 LEU A CA 1
ATOM 640 C C . LEU A 1 82 ? 5.107 9.018 4.909 1.00 96.12 82 LEU A C 1
ATOM 642 O O . LEU A 1 82 ? 5.433 9.978 5.607 1.00 96.12 82 LEU A O 1
ATOM 646 N N . GLN A 1 83 ? 5.641 7.804 5.077 1.00 94.25 83 GLN A N 1
ATOM 647 C CA . GLN A 1 83 ? 6.651 7.499 6.094 1.00 94.25 83 GLN A CA 1
ATOM 648 C C . GLN A 1 83 ? 7.939 8.307 5.879 1.00 94.25 83 GLN A C 1
ATOM 650 O O . GLN A 1 83 ? 8.522 8.815 6.835 1.00 94.25 83 GLN A O 1
ATOM 655 N N . GLU A 1 84 ? 8.378 8.442 4.630 1.00 93.69 84 GLU A N 1
ATOM 656 C CA . GLU A 1 84 ? 9.585 9.187 4.265 1.00 93.69 84 GLU A CA 1
ATOM 657 C C . GLU A 1 84 ? 9.365 10.714 4.312 1.00 93.69 84 GLU A C 1
ATOM 659 O O . GLU A 1 84 ? 10.317 11.475 4.494 1.00 93.69 84 GLU A O 1
ATOM 664 N N . ASN A 1 85 ? 8.109 11.175 4.227 1.00 93.81 85 ASN A N 1
ATOM 665 C CA . ASN A 1 85 ? 7.734 12.590 4.128 1.00 93.81 85 ASN A CA 1
ATOM 666 C C . ASN A 1 85 ? 6.786 13.066 5.247 1.00 93.81 85 ASN A C 1
ATOM 668 O O . ASN A 1 85 ? 6.028 14.019 5.056 1.00 93.81 85 ASN A O 1
ATOM 672 N N . GLN A 1 86 ? 6.855 12.475 6.445 1.00 89.31 86 GLN A N 1
ATOM 673 C CA . GLN A 1 86 ? 5.941 12.771 7.569 1.00 89.31 86 GLN A CA 1
ATOM 674 C C . GLN A 1 86 ? 5.818 14.266 7.910 1.00 89.31 86 GLN A C 1
ATOM 676 O O . GLN A 1 86 ? 4.759 14.734 8.318 1.00 89.31 86 GLN A O 1
ATOM 681 N N . LYS A 1 87 ? 6.890 15.049 7.720 1.00 91.75 87 LYS A N 1
ATOM 682 C CA . LYS A 1 87 ? 6.876 16.503 7.974 1.00 91.75 87 LYS A CA 1
ATOM 683 C C . LYS A 1 87 ? 5.957 17.275 7.025 1.00 91.75 87 LYS A C 1
ATOM 685 O O . LYS A 1 87 ? 5.488 18.347 7.393 1.00 91.75 87 LYS A O 1
ATOM 690 N N . VAL A 1 88 ? 5.746 16.760 5.815 1.00 93.62 88 VAL A N 1
ATOM 691 C CA . VAL A 1 88 ? 4.881 17.363 4.791 1.00 93.62 88 VAL A CA 1
ATOM 692 C C . VAL A 1 88 ? 3.421 16.976 5.024 1.00 93.62 88 VAL A C 1
ATOM 694 O O . VAL A 1 88 ? 2.533 17.795 4.801 1.00 93.62 88 VAL A O 1
ATOM 697 N N . TYR A 1 89 ? 3.180 15.774 5.555 1.00 93.12 89 TYR A N 1
ATOM 698 C CA . TYR A 1 89 ? 1.845 15.224 5.810 1.00 93.12 89 TYR A CA 1
ATOM 699 C C . TYR A 1 89 ? 1.602 14.939 7.304 1.00 93.12 89 TYR A C 1
ATOM 701 O O . TYR A 1 89 ? 1.254 13.817 7.666 1.00 93.12 89 TYR A O 1
ATOM 709 N N . PRO A 1 90 ? 1.750 15.933 8.202 1.00 93.44 90 PRO A N 1
ATOM 710 C CA . PRO A 1 90 ? 1.725 15.700 9.647 1.00 93.44 90 PRO A CA 1
ATOM 711 C C . PRO A 1 90 ? 0.341 15.314 10.185 1.00 93.44 90 PRO A C 1
ATOM 713 O O . PRO A 1 90 ? 0.230 14.861 11.322 1.00 93.44 90 PRO A O 1
ATOM 716 N N . THR A 1 91 ? -0.720 15.542 9.407 1.00 95.12 91 THR A N 1
ATOM 717 C CA . THR A 1 91 ? -2.093 15.214 9.800 1.00 95.12 91 THR A CA 1
ATOM 718 C C . THR A 1 91 ? -2.522 13.833 9.341 1.00 95.12 91 THR A C 1
ATOM 720 O O . THR A 1 91 ? -3.507 13.337 9.868 1.00 95.12 91 THR A O 1
ATOM 723 N N . VAL A 1 92 ? -1.828 13.212 8.383 1.00 96.94 92 VAL A N 1
ATOM 724 C CA . VAL A 1 92 ? -2.226 11.906 7.849 1.00 96.94 92 VAL A CA 1
ATOM 725 C C . VAL A 1 92 ? -1.892 10.830 8.875 1.00 96.94 92 VAL A C 1
ATOM 727 O O . VAL A 1 92 ? -0.747 10.686 9.296 1.00 96.94 92 VAL A O 1
ATOM 730 N N . ARG A 1 93 ? -2.914 10.085 9.291 1.00 97.00 93 ARG A N 1
ATOM 731 C CA . ARG A 1 93 ? -2.837 9.021 10.299 1.00 97.00 93 ARG A CA 1
ATOM 732 C C . ARG A 1 93 ? -3.314 7.683 9.765 1.00 97.00 93 ARG A C 1
ATOM 734 O O . ARG A 1 93 ? -3.049 6.673 10.409 1.00 97.00 93 ARG A O 1
ATOM 741 N N . ALA A 1 94 ? -4.009 7.668 8.630 1.00 98.19 94 ALA A N 1
ATOM 742 C CA . ALA A 1 94 ? -4.505 6.449 8.024 1.00 98.19 94 ALA A CA 1
ATOM 743 C C . ALA A 1 94 ? -4.500 6.475 6.498 1.00 98.19 94 ALA A C 1
ATOM 745 O O . ALA A 1 94 ? -4.468 7.529 5.861 1.00 98.19 94 ALA A O 1
ATOM 746 N N . ILE A 1 95 ? -4.578 5.282 5.925 1.00 98.25 95 ILE A N 1
ATOM 747 C CA . ILE A 1 95 ? -4.792 5.051 4.502 1.00 98.25 95 ILE A CA 1
ATOM 748 C C . ILE A 1 95 ? -5.930 4.050 4.332 1.00 98.25 95 ILE A C 1
ATOM 750 O O . ILE A 1 95 ? -6.053 3.095 5.103 1.00 98.25 95 ILE A O 1
ATOM 754 N N . ASN A 1 96 ? -6.778 4.276 3.339 1.00 97.75 96 ASN A N 1
ATOM 755 C CA . ASN A 1 96 ? -7.808 3.325 2.969 1.00 97.75 96 ASN A CA 1
ATOM 756 C C . ASN A 1 96 ? -7.197 2.227 2.099 1.00 97.75 96 ASN A C 1
ATOM 758 O O . ASN A 1 96 ? -6.630 2.523 1.058 1.00 97.75 96 ASN A O 1
ATOM 762 N N . ALA A 1 97 ? -7.292 0.970 2.519 1.00 97.06 97 ALA A N 1
ATOM 763 C CA . ALA A 1 97 ? -6.812 -0.189 1.773 1.00 97.06 97 ALA A CA 1
ATOM 764 C C . ALA A 1 97 ? -7.960 -1.113 1.333 1.00 97.06 97 ALA A C 1
ATOM 766 O O . ALA A 1 97 ? -7.708 -2.236 0.915 1.00 97.06 97 ALA A O 1
ATOM 767 N N . THR A 1 98 ? -9.210 -0.645 1.394 1.00 95.06 98 THR A N 1
ATOM 768 C CA . THR A 1 98 ? -10.420 -1.422 1.051 1.00 95.06 98 THR A CA 1
ATOM 769 C C . THR A 1 98 ? -10.435 -1.890 -0.409 1.00 95.06 98 THR A C 1
ATOM 771 O O . THR A 1 98 ? -11.140 -2.821 -0.748 1.00 95.06 98 THR A O 1
ATOM 774 N N . GLU A 1 99 ? -9.659 -1.277 -1.304 1.00 93.06 99 GLU A N 1
ATOM 775 C CA . GLU A 1 99 ? -9.546 -1.728 -2.703 1.00 93.06 99 GLU A CA 1
ATOM 776 C C . GLU A 1 99 ? -8.343 -2.662 -2.939 1.00 93.06 99 GLU A C 1
ATOM 778 O O . GLU A 1 99 ? -8.062 -3.062 -4.071 1.00 93.06 99 GLU A O 1
ATOM 783 N N . CYS A 1 100 ? -7.584 -2.998 -1.891 1.00 94.94 100 CYS A N 1
ATOM 784 C CA . CYS A 1 100 ? -6.404 -3.847 -2.009 1.00 94.94 100 CYS A CA 1
ATOM 785 C C . CYS A 1 100 ? -6.783 -5.329 -1.979 1.00 94.94 100 CYS A C 1
ATOM 787 O O . CYS A 1 100 ? -7.390 -5.810 -1.028 1.00 94.94 100 CYS A O 1
ATOM 789 N N . GLY A 1 101 ? -6.315 -6.079 -2.976 1.00 92.94 101 GLY A N 1
ATOM 790 C CA . GLY A 1 101 ? -6.340 -7.539 -2.925 1.00 92.94 101 GLY A CA 1
ATOM 791 C C . GLY A 1 101 ? -5.361 -8.106 -1.891 1.00 92.94 101 GLY A C 1
ATOM 792 O O . GLY A 1 101 ? -4.417 -7.437 -1.455 1.00 92.94 101 GLY A O 1
ATOM 793 N N . LYS A 1 102 ? -5.544 -9.386 -1.552 1.00 91.75 102 LYS A N 1
ATOM 794 C CA . LYS A 1 102 ? -4.735 -10.12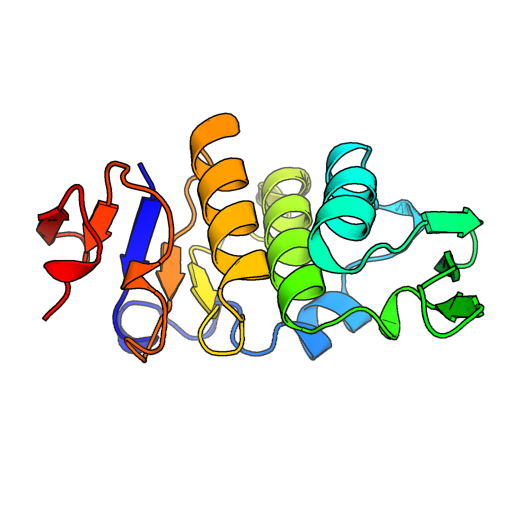8 -0.570 1.00 91.75 102 LYS A CA 1
ATOM 795 C C . LYS A 1 102 ? -3.222 -9.955 -0.741 1.00 91.75 102 LYS A C 1
ATOM 797 O O . LYS A 1 102 ? -2.514 -9.762 0.242 1.00 91.75 102 LYS A O 1
ATOM 802 N N . ASN A 1 103 ? -2.703 -10.054 -1.968 1.00 93.19 103 ASN A N 1
ATOM 803 C CA . ASN A 1 103 ? -1.262 -9.946 -2.224 1.00 93.19 103 ASN A CA 1
ATOM 804 C C . ASN A 1 103 ? -0.708 -8.575 -1.798 1.00 93.19 103 ASN A C 1
ATOM 806 O O . ASN A 1 103 ? 0.353 -8.514 -1.181 1.00 93.19 103 ASN A O 1
ATOM 810 N N . ALA A 1 104 ? -1.440 -7.494 -2.078 1.00 96.19 104 ALA A N 1
ATOM 811 C CA . ALA A 1 104 ? -1.072 -6.150 -1.654 1.00 96.19 104 ALA A CA 1
ATOM 812 C C . ALA A 1 104 ? -1.230 -5.973 -0.135 1.00 96.19 104 ALA A C 1
ATOM 814 O O . ALA A 1 104 ? -0.326 -5.441 0.505 1.00 96.19 104 ALA A O 1
ATOM 815 N N . LEU A 1 105 ? -2.320 -6.471 0.460 1.00 95.69 105 LEU A N 1
ATOM 816 C CA . LEU A 1 105 ? -2.534 -6.411 1.913 1.00 95.69 105 LEU A CA 1
ATOM 817 C C . LEU A 1 105 ? -1.421 -7.120 2.690 1.00 95.69 105 LEU A C 1
ATOM 819 O O . LEU A 1 105 ? -0.856 -6.556 3.625 1.00 95.69 105 LEU A O 1
ATOM 823 N N . GLU A 1 106 ? -1.038 -8.321 2.264 1.00 95.19 106 GLU A N 1
ATOM 824 C CA . GLU A 1 106 ? 0.037 -9.082 2.894 1.00 95.19 106 GLU A CA 1
ATOM 825 C C . GLU A 1 106 ? 1.376 -8.327 2.848 1.00 95.19 106 GLU A C 1
ATOM 827 O O . GLU A 1 106 ? 2.083 -8.261 3.859 1.00 95.19 106 GLU A O 1
ATOM 832 N N . GLN A 1 107 ? 1.712 -7.703 1.711 1.00 96.62 107 GLN A N 1
ATOM 833 C CA . GLN A 1 107 ? 2.926 -6.887 1.597 1.00 96.62 107 GLN A CA 1
ATOM 834 C C . GLN A 1 107 ? 2.844 -5.593 2.412 1.00 96.62 107 GLN A C 1
ATOM 836 O O . GLN A 1 107 ? 3.825 -5.223 3.060 1.00 96.62 107 GLN A O 1
ATOM 841 N N . LEU A 1 108 ? 1.681 -4.937 2.445 1.00 97.25 108 LEU A N 1
ATOM 842 C CA . LEU A 1 108 ? 1.433 -3.754 3.268 1.00 97.25 108 LEU A CA 1
ATOM 843 C C . LEU A 1 108 ? 1.672 -4.056 4.751 1.00 97.25 108 LEU A C 1
ATOM 845 O O . LEU A 1 108 ? 2.426 -3.354 5.424 1.00 97.25 108 LEU A O 1
ATOM 849 N N . PHE A 1 109 ? 1.076 -5.137 5.252 1.00 96.19 109 PHE A N 1
ATOM 850 C CA . PHE A 1 109 ? 1.210 -5.562 6.642 1.00 96.19 109 PHE A CA 1
ATOM 851 C C . PHE A 1 109 ? 2.645 -5.966 6.980 1.00 96.19 109 PHE A C 1
ATOM 853 O O . PHE A 1 109 ? 3.189 -5.521 7.992 1.00 96.19 109 PHE A O 1
ATOM 860 N N . CYS A 1 110 ? 3.299 -6.724 6.094 1.00 95.25 110 CYS A N 1
ATOM 861 C CA . CYS A 1 110 ? 4.717 -7.048 6.225 1.00 95.25 110 CYS A CA 1
ATOM 862 C C . CYS A 1 110 ? 5.595 -5.793 6.294 1.00 95.25 110 CYS A C 1
ATOM 864 O O . CYS A 1 110 ? 6.559 -5.763 7.061 1.00 95.25 110 CYS A O 1
ATOM 866 N N . TYR A 1 111 ? 5.304 -4.777 5.479 1.00 95.50 111 TYR A N 1
ATOM 867 C CA . TYR A 1 111 ? 6.049 -3.523 5.477 1.00 95.50 111 TYR A CA 1
ATOM 868 C C . TYR A 1 111 ? 5.884 -2.784 6.810 1.00 95.50 111 TYR A C 1
ATOM 870 O O . TYR A 1 111 ? 6.889 -2.452 7.436 1.00 95.50 111 TYR A O 1
ATOM 878 N N . ILE A 1 112 ? 4.645 -2.622 7.288 1.00 95.75 112 ILE A N 1
ATOM 879 C CA . ILE A 1 112 ? 4.332 -1.962 8.567 1.00 95.75 112 ILE A CA 1
ATOM 880 C C . ILE A 1 112 ? 5.051 -2.637 9.737 1.00 95.75 112 ILE A C 1
ATOM 882 O O . ILE A 1 112 ? 5.665 -1.951 10.555 1.00 95.75 112 ILE A O 1
ATOM 886 N N . ASP A 1 113 ? 5.025 -3.970 9.809 1.00 92.94 113 ASP A N 1
ATOM 887 C CA . ASP A 1 113 ? 5.703 -4.710 10.877 1.00 92.94 113 ASP A CA 1
ATOM 888 C C . ASP A 1 113 ? 7.230 -4.581 10.802 1.00 92.94 113 ASP A C 1
ATOM 890 O O . ASP A 1 113 ? 7.892 -4.443 11.831 1.00 92.94 113 ASP A O 1
ATOM 894 N N . LYS A 1 114 ? 7.811 -4.584 9.595 1.00 93.00 114 LYS A N 1
ATOM 895 C CA . LYS A 1 114 ? 9.264 -4.432 9.411 1.00 93.00 114 LYS A CA 1
ATOM 896 C C . LYS A 1 114 ? 9.755 -3.029 9.760 1.00 93.00 114 LYS A C 1
ATOM 898 O O . LYS A 1 114 ? 10.866 -2.897 10.274 1.00 93.00 114 LYS A O 1
ATOM 903 N N . THR A 1 115 ? 8.976 -1.991 9.459 1.00 92.81 115 THR A N 1
ATOM 904 C CA . THR A 1 115 ? 9.392 -0.592 9.651 1.00 92.81 115 THR A CA 1
ATOM 905 C C . THR A 1 115 ? 8.867 0.038 10.935 1.00 92.81 115 THR A C 1
ATOM 907 O O . THR A 1 115 ? 9.301 1.137 11.278 1.00 92.81 115 THR A O 1
ATOM 910 N N . ASN A 1 116 ? 7.978 -0.644 11.664 1.00 92.19 116 ASN A N 1
ATOM 911 C CA . ASN A 1 116 ? 7.214 -0.081 12.781 1.00 92.19 116 ASN A CA 1
ATOM 912 C C . ASN A 1 116 ? 6.491 1.221 12.388 1.00 92.19 116 ASN A C 1
ATOM 914 O O . ASN A 1 116 ? 6.495 2.196 13.142 1.00 92.19 116 ASN A O 1
ATOM 918 N N . MET A 1 117 ? 5.909 1.253 11.187 1.00 93.12 117 MET A N 1
ATOM 919 C CA . MET A 1 117 ? 5.174 2.418 10.696 1.00 93.12 117 MET A CA 1
ATOM 920 C C . MET A 1 117 ? 3.929 2.670 11.558 1.00 93.12 117 MET A C 1
ATOM 922 O O . MET A 1 117 ? 3.078 1.794 11.691 1.00 93.12 117 MET A O 1
ATOM 926 N N . ASP A 1 118 ? 3.790 3.879 12.107 1.00 93.00 118 ASP A N 1
ATOM 927 C CA . ASP A 1 118 ? 2.575 4.294 12.821 1.00 93.00 118 ASP A CA 1
ATOM 928 C C . ASP A 1 118 ? 1.565 4.894 11.836 1.00 93.00 118 ASP A C 1
ATOM 930 O O . ASP A 1 118 ? 1.486 6.108 11.651 1.00 93.00 118 ASP A O 1
ATOM 934 N N . ILE A 1 119 ? 0.827 4.017 11.153 1.00 96.50 119 ILE A N 1
ATOM 935 C CA . ILE A 1 119 ? -0.296 4.379 10.285 1.00 96.50 119 ILE A CA 1
ATOM 936 C C . ILE A 1 119 ? -1.442 3.384 10.475 1.00 96.50 119 ILE A C 1
ATOM 938 O O . ILE A 1 119 ? -1.226 2.179 10.608 1.00 96.50 119 ILE A O 1
ATOM 942 N N . GLY A 1 120 ? -2.669 3.895 10.512 1.00 97.75 120 GLY A N 1
ATOM 943 C CA . GLY A 1 120 ? -3.881 3.088 10.502 1.00 97.75 120 GLY A CA 1
ATOM 944 C C . GLY A 1 120 ? -4.224 2.610 9.096 1.00 97.75 120 GLY A C 1
ATOM 945 O O . GLY A 1 120 ? -4.147 3.377 8.138 1.00 97.75 120 GLY A O 1
ATOM 946 N N . ILE A 1 121 ? -4.637 1.356 8.971 1.00 97.69 121 ILE A N 1
ATOM 947 C CA . ILE A 1 121 ? -5.131 0.797 7.714 1.00 97.69 121 ILE A CA 1
ATOM 948 C C . ILE A 1 121 ? -6.642 0.647 7.821 1.00 97.69 121 ILE A C 1
ATOM 950 O O . ILE A 1 121 ? -7.134 -0.077 8.685 1.00 97.69 121 ILE A O 1
ATOM 954 N N . VAL A 1 122 ? -7.381 1.353 6.968 1.00 97.62 122 VAL A N 1
ATOM 955 C CA . VAL A 1 122 ? -8.837 1.215 6.890 1.00 97.62 122 VAL A CA 1
ATOM 956 C C . VAL A 1 122 ? -9.193 0.098 5.917 1.00 97.62 122 VAL A C 1
ATOM 958 O O . VAL A 1 122 ? -8.765 0.130 4.765 1.00 97.62 122 VAL A O 1
ATOM 961 N N . LEU A 1 123 ? -9.985 -0.863 6.387 1.00 94.38 123 LEU A N 1
ATOM 962 C CA . LEU A 1 123 ? -10.533 -1.979 5.622 1.00 94.38 123 LEU A CA 1
ATOM 963 C C . LEU A 1 123 ? -12.012 -2.118 5.960 1.00 94.38 123 LEU A C 1
ATOM 965 O O . LEU A 1 123 ? -12.354 -2.504 7.073 1.00 94.38 123 LEU A O 1
ATOM 969 N N . GLU A 1 124 ? -12.885 -1.777 5.014 1.00 91.44 124 GLU A N 1
ATOM 970 C CA . GLU A 1 124 ? -14.341 -1.817 5.226 1.00 91.44 124 GLU A CA 1
ATOM 971 C C . GLU A 1 124 ? -14.990 -3.149 4.801 1.00 91.44 124 GLU A C 1
ATOM 973 O O . GLU A 1 124 ? -16.212 -3.282 4.862 1.00 91.44 124 GLU A O 1
ATOM 978 N N . HIS A 1 125 ? -14.191 -4.138 4.386 1.00 83.56 125 HIS A N 1
ATOM 979 C CA . HIS A 1 125 ? -14.640 -5.497 4.080 1.00 83.56 125 HIS A CA 1
ATOM 980 C C . HIS A 1 125 ? -13.731 -6.557 4.719 1.00 83.56 125 HIS A C 1
ATOM 982 O O . HIS A 1 125 ? -12.579 -6.293 5.065 1.00 83.56 125 HIS A O 1
ATOM 988 N N . GLU A 1 126 ? -14.248 -7.782 4.803 1.00 71.44 126 GLU A N 1
ATOM 989 C CA . GLU A 1 126 ? -13.533 -8.970 5.294 1.00 71.44 126 GLU A CA 1
ATOM 990 C C . GLU A 1 126 ? -13.091 -9.918 4.166 1.00 71.44 126 GLU A C 1
ATOM 992 O O . GLU A 1 126 ? -12.494 -10.964 4.420 1.00 71.44 126 GLU A O 1
ATOM 997 N N . ASP A 1 127 ? -13.357 -9.566 2.906 1.00 74.75 127 ASP A N 1
ATOM 998 C CA . ASP A 1 127 ? -13.061 -10.434 1.763 1.00 74.75 127 ASP A CA 1
ATOM 999 C C . ASP A 1 127 ? -11.570 -10.810 1.689 1.00 74.75 127 ASP A C 1
ATOM 1001 O O . ASP A 1 127 ? -10.696 -9.948 1.597 1.00 74.75 127 ASP A O 1
ATOM 1005 N N . GLU A 1 128 ? -11.296 -12.119 1.746 1.00 72.50 128 GLU A N 1
ATOM 1006 C CA . GLU A 1 128 ? -9.977 -12.761 1.594 1.00 72.50 128 GLU A CA 1
ATOM 1007 C C . GLU A 1 128 ? -8.877 -12.299 2.575 1.00 72.50 128 GLU A C 1
ATOM 1009 O O . GLU A 1 128 ? -7.734 -12.763 2.500 1.00 72.50 128 GLU A O 1
ATOM 1014 N N . ILE A 1 129 ? -9.195 -11.441 3.553 1.00 83.44 129 ILE A N 1
ATOM 1015 C CA . ILE A 1 129 ? -8.202 -10.919 4.505 1.00 83.44 129 ILE A CA 1
ATOM 1016 C C . ILE A 1 129 ? -7.670 -12.014 5.434 1.00 83.44 129 ILE A C 1
ATOM 1018 O O . ILE A 1 129 ? -6.519 -11.955 5.858 1.00 83.44 129 ILE A O 1
ATOM 1022 N N . TYR A 1 130 ? -8.486 -13.037 5.718 1.00 82.12 130 TYR A N 1
ATOM 1023 C CA . TYR A 1 130 ? -8.126 -14.187 6.551 1.00 82.12 130 TYR A CA 1
ATOM 1024 C C . TYR A 1 130 ? -6.994 -15.026 5.946 1.00 82.12 130 TYR A C 1
ATOM 1026 O O . TYR A 1 130 ? -6.415 -15.877 6.614 1.00 82.12 130 TYR A O 1
ATOM 1034 N N . GLU A 1 131 ? -6.676 -14.808 4.669 1.00 84.44 131 GLU A N 1
ATOM 1035 C CA . GLU A 1 131 ? -5.557 -15.464 4.009 1.00 84.44 131 GLU A CA 1
ATOM 1036 C C . GLU A 1 131 ? -4.224 -14.723 4.190 1.00 84.44 131 GLU A C 1
ATOM 1038 O O . GLU A 1 131 ? -3.181 -15.229 3.759 1.00 84.44 131 GLU A O 1
ATOM 1043 N N . CYS A 1 132 ? -4.242 -13.526 4.784 1.00 89.94 132 CYS A N 1
ATOM 1044 C CA . CYS A 1 132 ? -3.034 -12.831 5.213 1.00 89.94 132 CYS A CA 1
ATOM 1045 C C . CYS A 1 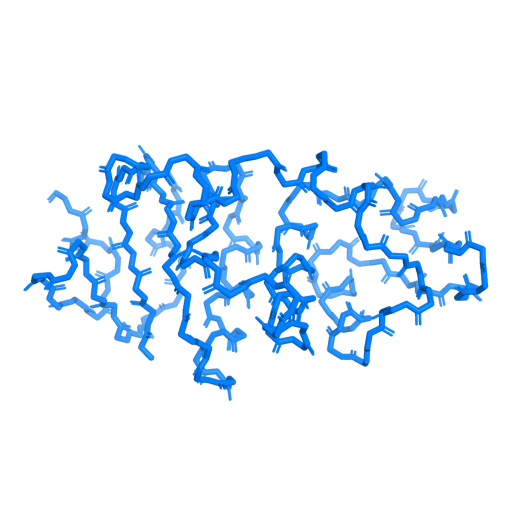132 ? -2.438 -13.528 6.444 1.00 89.94 132 CYS A C 1
ATOM 1047 O O . CYS A 1 132 ? -3.145 -14.112 7.262 1.00 89.94 132 CYS A O 1
ATOM 1049 N N . GLY A 1 133 ? -1.116 -13.470 6.590 1.00 88.62 133 GLY A N 1
ATOM 1050 C CA . GLY A 1 133 ? -0.417 -14.192 7.650 1.00 88.62 133 GLY A CA 1
ATOM 1051 C C . GLY A 1 133 ? -0.784 -13.739 9.071 1.00 88.62 133 GLY A C 1
ATOM 1052 O O . GLY A 1 133 ? -1.145 -12.584 9.319 1.00 88.62 133 GLY A O 1
ATOM 1053 N N . ASN A 1 134 ? -0.618 -14.655 10.028 1.00 92.56 134 ASN A N 1
ATOM 1054 C CA . ASN A 1 134 ? -0.806 -14.369 11.449 1.00 92.56 134 ASN A CA 1
ATOM 1055 C C . ASN A 1 134 ? 0.252 -13.377 11.951 1.00 92.56 134 ASN A C 1
ATOM 1057 O O . ASN A 1 134 ? 1.452 -13.564 11.735 1.00 92.56 134 ASN A O 1
ATOM 1061 N N . ARG A 1 135 ? -0.203 -12.331 12.642 1.00 93.69 135 ARG A N 1
ATOM 1062 C CA . ARG A 1 135 ? 0.601 -11.250 13.241 1.00 93.69 135 ARG A CA 1
ATOM 1063 C C . ARG A 1 135 ? -0.254 -10.498 14.252 1.00 93.69 135 ARG A C 1
ATOM 1065 O O . ARG A 1 135 ? -1.459 -10.701 14.308 1.00 93.69 135 ARG A O 1
ATOM 1072 N N . GLU A 1 136 ? 0.348 -9.631 15.055 1.00 94.44 136 GLU A N 1
ATOM 1073 C CA . GLU A 1 136 ? -0.427 -8.816 15.992 1.00 94.44 136 GLU A CA 1
ATOM 1074 C C . GLU A 1 136 ? -1.184 -7.701 15.262 1.00 94.44 136 GLU A C 1
ATOM 1076 O O . GLU A 1 136 ? -0.572 -6.786 14.696 1.00 94.44 136 GLU A O 1
ATOM 1081 N N . TYR A 1 137 ? -2.510 -7.750 15.358 1.00 94.69 137 TYR A N 1
ATOM 1082 C CA . TYR A 1 137 ? -3.422 -6.718 14.889 1.00 94.69 137 TYR A CA 1
ATOM 1083 C C . TYR A 1 137 ? -4.091 -6.015 16.071 1.00 94.69 137 TYR A C 1
ATOM 1085 O O . TYR A 1 137 ? -4.453 -6.648 17.065 1.00 94.69 137 TYR A O 1
ATOM 1093 N N . LEU A 1 138 ? -4.276 -4.702 15.950 1.00 95.94 138 LEU A N 1
ATOM 1094 C CA . LEU A 1 138 ? -5.109 -3.898 16.838 1.00 95.94 138 LEU A CA 1
ATOM 1095 C C . LEU A 1 138 ? -6.294 -3.352 16.038 1.00 95.94 138 LEU A C 1
ATOM 1097 O O . LEU A 1 138 ? -6.113 -2.468 15.200 1.00 95.94 138 LEU A O 1
ATOM 1101 N N . ILE A 1 139 ? -7.484 -3.879 16.300 1.00 95.19 139 ILE A N 1
ATOM 1102 C CA . ILE A 1 139 ? -8.727 -3.537 15.612 1.00 95.19 139 ILE A CA 1
ATOM 1103 C C . ILE A 1 139 ? -9.401 -2.371 16.330 1.00 95.19 139 ILE A C 1
ATOM 1105 O O . ILE A 1 139 ? -9.640 -2.425 17.542 1.00 95.19 139 ILE A O 1
ATOM 1109 N N . ASN A 1 140 ? -9.703 -1.305 15.584 1.00 95.62 140 ASN A N 1
ATOM 1110 C CA . ASN A 1 140 ? -10.419 -0.116 16.055 1.00 95.62 140 ASN A CA 1
ATOM 1111 C C . ASN A 1 140 ? -9.873 0.427 17.399 1.00 95.62 140 ASN A C 1
ATOM 1113 O O . ASN A 1 140 ? -10.643 0.826 18.274 1.00 95.62 140 ASN A O 1
ATOM 1117 N N . ASP A 1 141 ? -8.551 0.364 17.596 1.00 94.94 141 ASP A N 1
ATOM 1118 C CA . ASP A 1 141 ? -7.830 0.744 18.825 1.00 94.94 141 ASP A CA 1
ATOM 1119 C C . ASP A 1 141 ? -8.266 0.044 20.131 1.00 94.94 141 ASP A C 1
ATOM 1121 O O . ASP A 1 141 ? -7.886 0.474 21.222 1.00 94.94 141 ASP A O 1
ATOM 1125 N N . SER A 1 142 ? -9.032 -1.045 20.052 1.00 93.50 142 SER A N 1
ATOM 1126 C CA . SER A 1 142 ? -9.661 -1.669 21.224 1.00 93.50 142 SER A CA 1
ATOM 1127 C C . SER A 1 142 ? -9.395 -3.164 21.342 1.00 93.50 142 SER A C 1
ATOM 1129 O O . SER A 1 142 ? -9.125 -3.647 22.443 1.00 93.50 142 SER A O 1
ATOM 1131 N N . GLU A 1 143 ? -9.413 -3.893 20.231 1.00 94.12 143 GLU A N 1
ATOM 1132 C CA . GLU A 1 143 ? -9.337 -5.349 20.237 1.00 94.12 143 GLU A CA 1
ATOM 1133 C C . GLU A 1 143 ? -8.015 -5.842 19.653 1.00 94.12 143 GLU A C 1
ATOM 1135 O O . GLU A 1 143 ? -7.567 -5.377 18.609 1.00 94.12 143 GLU A O 1
ATOM 1140 N N . ARG A 1 144 ? -7.364 -6.781 20.343 1.00 95.62 144 ARG A N 1
ATOM 1141 C CA . ARG A 1 144 ? -6.112 -7.390 19.888 1.00 95.62 144 ARG A CA 1
ATOM 1142 C C . ARG A 1 144 ? -6.386 -8.797 19.395 1.00 95.62 144 ARG A C 1
ATOM 1144 O O . ARG A 1 144 ? -6.808 -9.638 20.186 1.00 95.62 144 ARG A O 1
ATOM 1151 N N . ILE A 1 145 ? -6.065 -9.054 18.134 1.00 93.75 145 ILE A N 1
ATOM 1152 C CA . ILE A 1 145 ? -6.161 -10.382 17.525 1.00 93.75 145 ILE A CA 1
ATOM 1153 C C . ILE A 1 145 ? -4.831 -10.753 16.872 1.00 93.75 145 ILE A C 1
ATOM 1155 O O . ILE A 1 145 ? -4.022 -9.888 16.534 1.00 93.75 145 ILE A O 1
ATOM 1159 N N . THR A 1 146 ? -4.585 -12.050 16.717 1.00 93.06 146 THR A N 1
ATOM 1160 C CA . THR A 1 146 ? -3.380 -12.571 16.046 1.00 93.06 146 THR A CA 1
ATOM 1161 C C . THR A 1 146 ? -3.668 -13.203 14.690 1.00 93.06 146 THR A C 1
ATOM 1163 O O . THR A 1 146 ? -2.748 -13.543 13.949 1.00 93.06 146 THR A O 1
ATOM 1166 N N . ASP A 1 147 ? -4.947 -13.406 14.404 1.00 89.44 147 ASP A N 1
ATOM 1167 C CA . ASP A 1 147 ? -5.461 -14.115 13.246 1.00 89.44 147 ASP A CA 1
ATOM 1168 C C . ASP A 1 147 ? -6.710 -13.364 12.775 1.00 89.44 147 ASP A C 1
ATOM 1170 O O . ASP A 1 147 ? -7.613 -13.098 13.574 1.00 89.44 147 ASP A O 1
ATOM 1174 N N . LEU A 1 148 ? -6.717 -12.967 11.500 1.00 87.88 148 LEU A N 1
ATOM 1175 C CA . LEU A 1 148 ? -7.792 -12.170 10.907 1.00 87.88 148 LEU A CA 1
ATOM 1176 C C . LEU A 1 148 ? -9.087 -12.967 10.723 1.00 87.88 148 LEU A C 1
ATOM 1178 O O . LEU A 1 148 ? -10.124 -12.355 10.508 1.00 87.88 148 LEU A O 1
ATOM 1182 N N . LEU A 1 149 ? -9.068 -14.295 10.905 1.00 84.44 149 LEU A N 1
ATOM 1183 C CA . LEU A 1 149 ? -10.288 -15.103 11.036 1.00 84.44 149 LEU A CA 1
ATOM 1184 C C . LEU A 1 149 ? -11.173 -14.674 12.217 1.00 84.44 149 LEU A C 1
ATOM 1186 O O . LEU A 1 149 ? -12.353 -15.014 12.242 1.00 84.44 149 LEU A O 1
ATOM 1190 N N . PHE A 1 150 ? -10.613 -13.975 13.209 1.00 81.00 150 PHE A N 1
ATOM 1191 C CA . PHE A 1 150 ? -11.356 -13.466 14.364 1.00 81.00 150 PHE A CA 1
ATOM 1192 C C . PHE A 1 150 ? -11.822 -12.017 14.202 1.00 81.00 150 PHE A C 1
ATOM 1194 O O . PHE A 1 150 ? -12.395 -11.469 15.139 1.00 81.00 150 PHE A O 1
ATOM 1201 N N . MET A 1 151 ? -11.574 -11.391 13.049 1.00 76.81 151 MET A N 1
ATOM 1202 C CA . MET A 1 151 ? -12.165 -10.101 12.713 1.00 76.81 151 MET A CA 1
ATOM 1203 C C . MET A 1 151 ? -13.601 -10.380 12.238 1.00 76.81 151 MET A C 1
ATOM 1205 O O . MET A 1 151 ? -13.780 -10.786 11.096 1.00 76.81 151 MET A O 1
ATOM 1209 N N . VAL A 1 152 ? -14.576 -10.301 13.155 1.00 59.09 152 VAL A N 1
ATOM 1210 C CA . VAL A 1 152 ? -16.018 -10.556 12.930 1.00 59.09 152 VAL A CA 1
ATOM 1211 C C . VAL A 1 152 ? -16.853 -9.493 13.639 1.00 59.09 152 VAL A C 1
ATOM 1213 O O . VAL A 1 152 ? -16.461 -9.113 14.767 1.00 59.09 152 VAL A O 1
#

Foldseek 3Di:
DAEEEQDPVLADPLQEAEQLLVCCVVPPALLPQDPLLQVLCCQQFVWHQDDSVQQWIAGPVGIDHPSPGDSLSSQLVVLVSCQVPCVVSVRHAEYECQVHDCSSVLVSVVVCVVVVRRHYYYHNDLPPVQVRAFDWYQYPVHDTDRGSVPVD

Sequence (152 aa):
MVRLYTSGKYFKDNEIIIDNDSFFNNNVSAKSLSENSIKVMEEVDHAKLLDQNIGKIETPYGITGIQDLSTGCKTILNCIFLQENQKVYPTVRAINATECGKNALEQLFCYIDKTNMDIGIVLEHEDEIYECGNREYLINDSERITDLLFMV

Radius of gyration: 15.07 Å; Cα contacts (8 Å, |Δi|>4): 257; chains: 1; bounding box: 31×33×42 Å

pLDDT: mean 94.56, std 5.61, range [59.09, 98.62]

Nearest PDB structures (foldseek):
  7shn-assembly1_A  TM=3.811E-01  e=4.146E-01  Homo sapiens
  8tnf-assembly1_D  TM=4.318E-01  e=4.959E+00  Paracoccus onubensis
  8tnf-assembly1_B  TM=4.190E-01  e=6.033E+00  Paracoccus onubensis